Protein AF-A0A945MV99-F1 (afdb_monomer_lite)

pL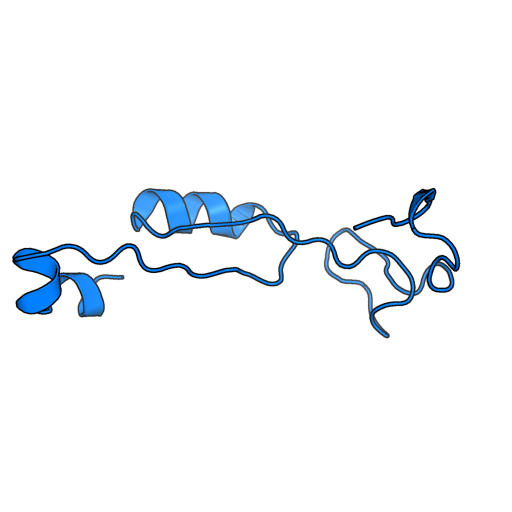DDT: mean 77.27, std 9.8, range [55.34, 92.94]

Sequence (72 aa):
MQRVRAYAAFAANPTPLLMNEDSVYLESLDVAFEEYASWGYYSQGYGCEGWKHGYFDSPAQSREANYEYLSG

Radius of gyration: 16.74 Å; chains: 1; bounding box: 33×23×44 Å

Secondary structure (DSSP, 8-state):
-HHHHTSHHHHHS------------THHHHHHHHHT---------TTS-SS-BTTB-GGGSPPPSSGGG---

Foldseek 3Di:
DVVQCPDPVCVVPNDAAADEDQAQDCVVVVVCVVVVHDYDHHDQAAQPDPAARVPRGNPPDHQDPDPVPGPD

Structure (mmCIF, N/CA/C/O backbone):
data_AF-A0A945MV99-F1
#
_entry.id   AF-A0A945MV99-F1
#
loop_
_atom_site.group_PDB
_atom_site.id
_atom_site.type_symbol
_atom_site.label_atom_id
_atom_site.label_alt_id
_atom_site.label_comp_id
_atom_site.label_asym_id
_atom_site.label_entity_id
_atom_site.label_seq_id
_atom_site.pdbx_PDB_ins_code
_atom_site.Cartn_x
_atom_site.Cartn_y
_atom_site.Cartn_z
_atom_site.occupancy
_atom_site.B_iso_or_equiv
_atom_site.auth_seq_id
_atom_site.auth_comp_id
_atom_site.auth_asym_id
_atom_site.auth_atom_id
_atom_site.pdbx_PDB_model_num
ATOM 1 N N . MET A 1 1 ? -9.990 -11.903 12.969 1.00 55.34 1 MET A N 1
ATOM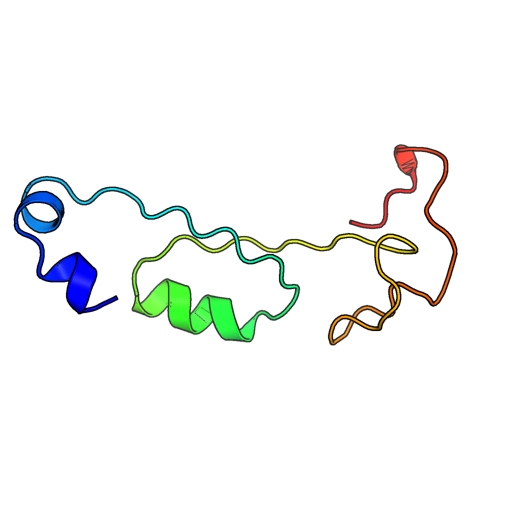 2 C CA . MET A 1 1 ? -9.431 -11.231 14.173 1.00 55.34 1 MET A CA 1
ATOM 3 C C . MET A 1 1 ? -10.121 -11.596 15.503 1.00 55.34 1 MET A C 1
ATOM 5 O O . MET A 1 1 ? -9.854 -10.950 16.517 1.00 55.34 1 MET A O 1
ATOM 9 N N . GLN A 1 2 ? -10.941 -12.657 15.588 1.00 58.47 2 GLN A N 1
ATOM 10 C CA . GLN A 1 2 ? -11.705 -12.977 16.815 1.00 58.47 2 GLN A CA 1
ATOM 11 C C . GLN A 1 2 ? -10.862 -13.112 18.100 1.00 58.47 2 GLN A C 1
ATOM 13 O O . GLN A 1 2 ? -11.284 -12.650 19.156 1.00 58.47 2 GLN A O 1
ATOM 18 N N . ARG A 1 3 ? -9.652 -13.687 18.024 1.00 61.19 3 ARG A N 1
ATOM 19 C CA . ARG A 1 3 ? -8.767 -13.845 19.197 1.00 61.19 3 ARG A CA 1
ATOM 20 C C . ARG A 1 3 ? -8.227 -12.524 19.747 1.00 61.19 3 ARG A C 1
ATOM 22 O O . ARG A 1 3 ? -8.055 -12.408 20.953 1.00 61.19 3 ARG A O 1
ATOM 29 N N . VAL A 1 4 ? -7.981 -11.541 18.883 1.00 60.38 4 VAL A N 1
ATOM 30 C CA . VAL A 1 4 ? -7.510 -10.210 19.297 1.00 60.38 4 VAL A CA 1
ATOM 31 C C . VAL A 1 4 ? -8.660 -9.425 19.927 1.00 60.38 4 VAL A C 1
ATOM 33 O O . VAL A 1 4 ? -8.496 -8.851 21.000 1.00 60.38 4 VAL A O 1
ATOM 36 N N . ARG A 1 5 ? -9.850 -9.471 19.310 1.00 62.41 5 ARG A N 1
ATOM 37 C CA . ARG A 1 5 ? -11.059 -8.809 19.829 1.00 62.41 5 ARG A CA 1
ATOM 38 C C . ARG A 1 5 ? -11.501 -9.344 21.198 1.00 62.41 5 ARG A C 1
ATOM 40 O O . ARG A 1 5 ? -12.133 -8.619 21.955 1.00 62.41 5 ARG A O 1
ATOM 47 N N . ALA A 1 6 ? -11.150 -10.589 21.526 1.00 71.50 6 ALA A N 1
ATOM 48 C CA . ALA A 1 6 ? -11.417 -11.206 22.826 1.00 71.50 6 ALA A CA 1
ATOM 49 C C . ALA A 1 6 ? -10.469 -10.739 23.953 1.00 71.50 6 ALA A C 1
ATOM 51 O O . ALA A 1 6 ? -10.681 -11.087 25.115 1.00 71.50 6 ALA A O 1
ATOM 52 N N . TYR A 1 7 ? -9.416 -9.978 23.640 1.00 73.88 7 TYR A N 1
ATOM 53 C CA . TYR A 1 7 ? -8.447 -9.519 24.631 1.00 73.88 7 TYR A CA 1
ATOM 54 C C . TYR A 1 7 ? -8.980 -8.294 25.388 1.00 73.88 7 TYR A C 1
ATOM 56 O O . TYR A 1 7 ? -9.361 -7.294 24.781 1.00 73.88 7 TYR A O 1
ATOM 64 N N . ALA A 1 8 ? -8.973 -8.332 26.725 1.00 74.69 8 ALA A N 1
ATOM 65 C CA . ALA A 1 8 ? -9.562 -7.274 27.557 1.00 74.69 8 ALA A CA 1
ATOM 66 C C . ALA A 1 8 ? -8.961 -5.878 27.290 1.00 74.69 8 ALA A C 1
ATOM 68 O O . ALA A 1 8 ? -9.678 -4.879 27.322 1.00 74.69 8 ALA A O 1
ATOM 69 N N . ALA A 1 9 ? -7.665 -5.807 26.964 1.00 71.50 9 ALA A N 1
ATOM 70 C CA . ALA A 1 9 ? -7.011 -4.546 26.610 1.00 71.50 9 ALA A CA 1
ATOM 71 C C . ALA A 1 9 ? -7.509 -3.972 25.270 1.00 71.50 9 ALA A C 1
ATOM 73 O O . ALA A 1 9 ? -7.626 -2.758 25.148 1.00 71.50 9 ALA A O 1
ATOM 74 N N . PHE A 1 10 ? -7.866 -4.825 24.302 1.00 68.50 10 PHE A N 1
ATOM 75 C CA . PHE A 1 10 ? -8.456 -4.393 23.031 1.00 68.50 10 PHE A CA 1
ATOM 76 C C . PHE A 1 10 ? -9.887 -3.875 23.225 1.00 68.50 10 PHE A C 1
ATOM 78 O O . PHE A 1 10 ? -10.262 -2.873 22.630 1.00 68.50 10 PHE A O 1
ATOM 85 N N . ALA A 1 11 ? -10.680 -4.514 24.093 1.00 73.12 11 ALA A N 1
ATOM 86 C CA . ALA A 1 11 ? -12.032 -4.050 24.410 1.00 73.12 11 ALA A CA 1
ATOM 87 C C . ALA A 1 11 ? -12.039 -2.690 25.135 1.00 73.12 11 ALA A C 1
ATOM 89 O O . ALA A 1 11 ? -12.926 -1.872 24.906 1.00 73.12 11 ALA A O 1
ATOM 90 N N . ALA A 1 12 ? -11.053 -2.449 26.004 1.00 81.06 12 ALA A N 1
ATOM 91 C CA . ALA A 1 12 ? -10.924 -1.198 26.749 1.00 81.06 12 ALA A CA 1
ATOM 92 C C . ALA A 1 12 ? -10.299 -0.059 25.922 1.00 81.06 12 ALA A C 1
ATOM 94 O O . ALA A 1 12 ? -10.643 1.103 26.127 1.00 81.06 12 ALA A O 1
ATOM 95 N N . ASN A 1 13 ? -9.373 -0.380 25.014 1.00 75.44 13 ASN A N 1
ATOM 96 C CA . ASN A 1 13 ? -8.717 0.583 24.135 1.00 75.44 13 ASN A CA 1
ATOM 97 C C . ASN A 1 13 ? -8.328 -0.106 22.813 1.00 75.44 13 ASN A C 1
ATOM 99 O O . ASN A 1 13 ? -7.227 -0.667 22.721 1.00 75.44 13 ASN A O 1
ATOM 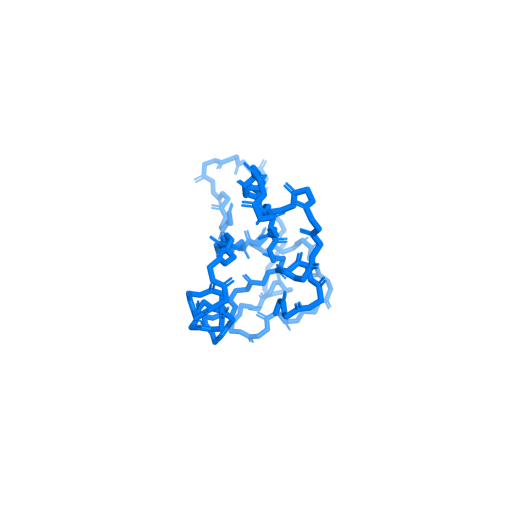103 N N . PRO A 1 14 ? -9.223 -0.125 21.806 1.00 67.38 14 PRO A N 1
ATOM 104 C CA . PRO A 1 14 ? -8.969 -0.822 20.553 1.00 67.38 14 PRO A CA 1
ATOM 105 C C . PRO A 1 14 ? -7.743 -0.212 19.882 1.00 67.38 14 PRO A C 1
ATOM 107 O O . PRO A 1 14 ? -7.760 0.915 19.390 1.00 67.38 14 PRO A O 1
ATOM 110 N N . THR A 1 15 ? -6.644 -0.958 19.908 1.00 63.44 15 THR A N 1
ATOM 111 C CA . THR A 1 15 ? -5.400 -0.545 19.270 1.00 63.44 15 THR A CA 1
ATOM 112 C C . THR A 1 15 ? -5.571 -0.775 17.772 1.00 63.44 15 THR A C 1
ATOM 114 O O . THR A 1 15 ? -5.941 -1.891 17.393 1.00 63.44 15 THR A O 1
ATOM 117 N N . PRO A 1 16 ? -5.331 0.223 16.906 1.00 62.81 16 PRO A N 1
ATOM 118 C CA . PRO A 1 16 ? -5.351 -0.009 15.472 1.00 62.81 16 PRO A CA 1
ATOM 119 C C . PRO A 1 16 ? -4.242 -1.010 15.143 1.00 62.81 16 PRO A C 1
ATOM 121 O O . PRO A 1 16 ? -3.054 -0.706 15.251 1.00 62.81 16 PRO A O 1
ATOM 124 N N . LEU A 1 17 ? -4.630 -2.237 14.805 1.00 62.34 17 LEU A N 1
ATOM 125 C CA . LEU A 1 17 ? -3.703 -3.232 14.288 1.00 62.34 17 LEU A CA 1
ATOM 126 C C . LEU A 1 17 ? -3.327 -2.810 12.874 1.00 62.34 17 LEU A C 1
ATOM 128 O O . LEU A 1 17 ? -4.134 -2.957 11.957 1.00 62.34 17 LEU A O 1
ATOM 132 N N . LEU A 1 18 ? -2.115 -2.261 12.740 1.00 58.12 18 LEU A N 1
ATOM 133 C CA . LEU A 1 18 ? -1.524 -1.934 11.452 1.00 58.12 18 LEU A CA 1
ATOM 134 C C . LEU A 1 18 ? -0.895 -3.199 10.849 1.00 58.12 18 LEU A C 1
ATOM 136 O O . LEU A 1 18 ? 0.259 -3.516 11.128 1.00 58.12 18 LEU A O 1
ATOM 140 N N . MET A 1 19 ? -1.665 -3.952 10.071 1.00 59.28 19 MET A N 1
ATOM 141 C CA . MET A 1 19 ? -1.142 -4.996 9.192 1.00 59.28 19 MET A CA 1
ATOM 142 C C . MET A 1 19 ? -0.896 -4.371 7.818 1.00 59.28 19 MET A C 1
ATOM 144 O O . MET A 1 19 ? -1.843 -4.000 7.131 1.00 59.28 19 MET A O 1
ATOM 148 N N . ASN A 1 20 ? 0.376 -4.202 7.452 1.00 59.09 20 ASN A N 1
ATOM 149 C CA . ASN A 1 20 ? 0.756 -3.836 6.093 1.00 59.09 20 ASN A CA 1
ATOM 150 C C . ASN A 1 20 ? 1.019 -5.138 5.338 1.00 59.09 20 ASN A C 1
ATOM 152 O O . ASN A 1 20 ? 1.996 -5.832 5.622 1.00 59.09 20 ASN A O 1
ATOM 156 N N . GLU A 1 21 ? 0.091 -5.520 4.475 1.00 62.41 21 GLU A N 1
ATOM 157 C CA . GLU A 1 21 ? 0.251 -6.689 3.625 1.00 62.41 21 GLU A CA 1
ATOM 158 C C . GLU A 1 21 ? 1.218 -6.326 2.493 1.00 62.41 21 GLU A C 1
ATOM 160 O O . GLU A 1 21 ? 1.014 -5.345 1.784 1.00 62.41 21 GLU A O 1
ATOM 165 N N . ASP A 1 22 ? 2.290 -7.098 2.335 1.00 67.56 22 ASP A N 1
ATOM 166 C CA . ASP A 1 22 ? 3.177 -7.008 1.171 1.00 67.56 22 ASP A CA 1
ATOM 167 C C . ASP A 1 22 ? 2.520 -7.780 0.025 1.00 67.56 22 ASP A C 1
ATOM 169 O O . ASP A 1 22 ?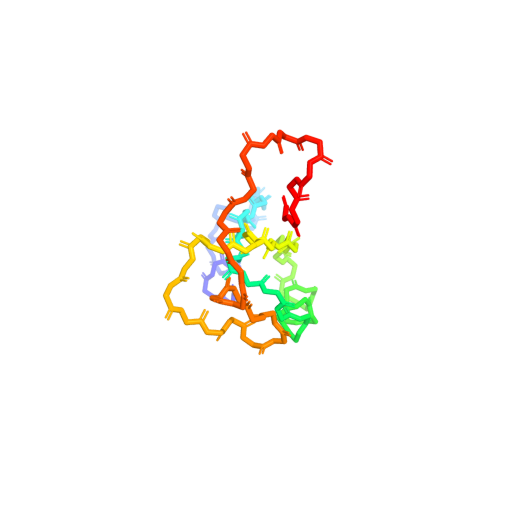 2.834 -8.939 -0.236 1.00 67.56 22 ASP A O 1
ATOM 173 N N . SER A 1 23 ? 1.469 -7.192 -0.538 1.00 68.12 23 SER A N 1
ATOM 174 C CA . SER A 1 23 ? 0.602 -7.842 -1.512 1.00 68.12 23 SER A CA 1
ATOM 175 C C . SER A 1 23 ? -0.102 -6.808 -2.377 1.00 68.12 23 SER A C 1
ATOM 177 O O . SER A 1 23 ? -0.514 -5.740 -1.921 1.00 68.12 23 SER A O 1
ATOM 179 N N . VAL A 1 24 ? -0.276 -7.173 -3.644 1.00 76.12 24 VAL A N 1
ATOM 180 C CA . VAL A 1 24 ? -1.053 -6.411 -4.630 1.00 76.12 24 VAL A CA 1
ATOM 181 C C . VAL A 1 24 ? -2.487 -6.935 -4.774 1.00 76.12 24 VAL A C 1
ATOM 183 O O . VAL A 1 24 ? -3.251 -6.417 -5.588 1.00 76.12 24 VAL A O 1
ATOM 186 N N . TYR A 1 25 ? -2.852 -7.981 -4.026 1.00 78.94 25 TYR A N 1
ATOM 187 C CA . TYR A 1 25 ? -4.165 -8.620 -4.087 1.00 78.94 25 TYR A CA 1
ATOM 188 C C . TYR A 1 25 ? -5.203 -7.814 -3.305 1.00 78.94 25 TYR A C 1
ATOM 190 O O . TYR A 1 25 ? -5.042 -7.547 -2.116 1.00 78.94 25 TYR A O 1
ATOM 198 N N . LEU A 1 26 ? -6.292 -7.442 -3.977 1.00 79.31 26 LEU A N 1
ATOM 199 C CA . LEU A 1 26 ? -7.396 -6.698 -3.364 1.00 79.31 26 LEU A CA 1
ATOM 200 C C . LEU A 1 26 ? -8.355 -7.617 -2.605 1.00 79.31 26 LEU A C 1
ATOM 202 O O . LEU A 1 26 ? -9.150 -7.145 -1.808 1.00 79.31 26 LEU A O 1
ATOM 206 N N . GLU A 1 27 ? -8.280 -8.927 -2.810 1.00 80.00 27 GLU A N 1
ATOM 207 C CA . GLU A 1 27 ? -9.115 -9.916 -2.131 1.00 80.00 27 GLU A CA 1
ATOM 208 C C . GLU A 1 27 ? -8.948 -9.850 -0.601 1.00 80.00 27 GLU A C 1
ATOM 210 O O . GLU A 1 27 ? -9.886 -10.102 0.156 1.00 80.00 27 GLU A O 1
ATOM 215 N N . SER A 1 28 ? -7.763 -9.452 -0.138 1.00 75.94 28 SER A N 1
ATOM 216 C CA . SER A 1 28 ? -7.466 -9.235 1.276 1.00 75.94 28 SER A CA 1
ATOM 217 C C . SER A 1 28 ? -8.088 -7.949 1.843 1.00 75.94 28 SER A C 1
ATOM 219 O O . SER A 1 28 ? -8.284 -7.861 3.058 1.00 75.94 28 SER A O 1
ATOM 221 N N . LEU A 1 29 ? -8.444 -6.968 0.999 1.00 79.19 29 LEU A N 1
ATOM 222 C CA . LEU A 1 29 ? -9.107 -5.727 1.422 1.00 79.19 29 LEU A CA 1
ATOM 223 C C . LEU A 1 29 ? -10.491 -6.017 2.003 1.00 79.19 29 LEU A C 1
ATOM 225 O O . LEU A 1 29 ? -10.828 -5.489 3.063 1.00 79.19 29 LEU A O 1
ATOM 229 N N . ASP A 1 30 ? -11.274 -6.865 1.335 1.00 81.06 30 ASP A N 1
ATOM 230 C CA . ASP A 1 30 ? -12.629 -7.208 1.777 1.00 81.06 30 ASP A CA 1
ATOM 231 C C . ASP A 1 30 ? -12.592 -7.862 3.167 1.00 81.06 30 ASP A C 1
ATOM 233 O O . ASP A 1 30 ? -13.315 -7.460 4.082 1.00 81.06 30 ASP A O 1
ATOM 237 N N . VAL A 1 31 ? -11.658 -8.797 3.372 1.00 80.75 31 VAL A N 1
ATOM 238 C CA . VAL A 1 31 ? -11.436 -9.448 4.672 1.00 80.75 31 VAL A CA 1
ATOM 239 C C . VAL A 1 31 ? -10.971 -8.441 5.726 1.00 80.75 31 VAL A C 1
ATOM 241 O O . VAL A 1 31 ? -11.442 -8.471 6.865 1.00 80.75 31 VAL A O 1
ATOM 244 N N . ALA A 1 32 ? -10.057 -7.533 5.375 1.00 78.94 32 ALA A N 1
ATOM 245 C CA . ALA A 1 32 ? -9.575 -6.511 6.296 1.00 78.94 32 ALA A CA 1
ATOM 246 C C . ALA A 1 32 ? -10.691 -5.548 6.725 1.00 78.94 32 ALA A C 1
ATOM 248 O O . ALA A 1 32 ? -10.770 -5.194 7.905 1.00 78.94 32 ALA A O 1
ATOM 249 N N . PHE A 1 33 ? -11.589 -5.185 5.806 1.00 78.25 33 PHE A N 1
ATOM 250 C CA . PHE A 1 33 ? -12.757 -4.359 6.092 1.00 78.25 33 PHE A CA 1
ATOM 251 C C . PHE A 1 33 ? -13.711 -5.044 7.083 1.00 78.25 33 PHE A C 1
ATOM 253 O O . PHE A 1 33 ? -14.059 -4.449 8.106 1.00 78.25 33 PHE A O 1
ATOM 260 N N . GLU A 1 34 ? -14.074 -6.309 6.846 1.00 79.88 34 GLU A N 1
ATOM 261 C CA . GLU A 1 34 ? -14.917 -7.093 7.766 1.00 79.88 34 GLU A CA 1
ATOM 262 C C . GLU A 1 34 ? -14.283 -7.233 9.162 1.00 79.88 34 GLU A C 1
ATOM 264 O O . GLU A 1 34 ? -14.943 -7.170 10.210 1.00 79.88 34 GLU A O 1
ATOM 269 N N . GLU A 1 35 ? -12.962 -7.383 9.194 1.00 76.88 35 GLU A N 1
ATOM 270 C CA . GLU A 1 35 ? -12.199 -7.593 10.417 1.00 76.88 35 GLU A CA 1
ATOM 271 C C . GLU A 1 35 ? -11.756 -6.291 11.098 1.00 76.88 35 GLU A C 1
ATOM 273 O O . GLU A 1 35 ? -11.190 -6.342 12.198 1.00 76.88 35 GLU A O 1
ATOM 278 N N . TYR A 1 36 ? -12.121 -5.128 10.549 1.00 71.44 36 TYR A N 1
ATOM 279 C CA . TYR A 1 36 ? -11.714 -3.806 11.041 1.00 71.44 36 TYR A CA 1
ATOM 280 C C . TYR A 1 36 ? -10.187 -3.708 11.220 1.00 71.44 36 TYR A C 1
ATOM 282 O O . TYR A 1 36 ? -9.678 -3.128 12.183 1.00 71.44 36 TYR A O 1
ATOM 290 N N . ALA A 1 37 ? -9.458 -4.364 10.319 1.00 74.88 37 ALA A N 1
ATOM 291 C CA . ALA A 1 37 ? -8.011 -4.334 10.239 1.00 74.88 37 ALA A CA 1
ATOM 292 C C . ALA A 1 37 ? -7.588 -3.215 9.284 1.00 74.88 37 ALA A C 1
ATOM 294 O O . ALA A 1 37 ? -8.296 -2.904 8.325 1.00 74.88 37 ALA A O 1
ATOM 295 N N . SER A 1 38 ? -6.424 -2.612 9.518 1.00 72.81 38 SER A N 1
ATOM 296 C CA . SER A 1 38 ? -5.836 -1.775 8.479 1.00 72.81 38 SER A CA 1
ATOM 297 C C . SER A 1 38 ? -5.456 -2.642 7.285 1.00 72.81 38 SER A C 1
ATOM 299 O O . SER A 1 38 ? -4.975 -3.762 7.466 1.00 72.81 38 SER A O 1
ATOM 301 N N . TRP A 1 39 ? -5.540 -2.071 6.098 1.00 78.31 39 TRP A N 1
ATOM 302 C CA . TRP A 1 39 ? -5.006 -2.683 4.898 1.00 78.31 39 TRP A CA 1
ATOM 303 C C . TRP A 1 39 ? -4.343 -1.612 4.041 1.00 78.31 39 TRP A C 1
ATOM 305 O O . TRP A 1 39 ? -4.775 -0.456 4.047 1.00 78.31 39 TRP A O 1
ATOM 315 N N . GLY A 1 40 ? -3.279 -1.989 3.342 1.00 76.31 40 GLY A N 1
ATOM 316 C CA . GLY A 1 40 ? -2.519 -1.109 2.467 1.00 76.31 40 GLY A CA 1
ATOM 317 C C . GLY A 1 40 ? -2.171 -1.834 1.179 1.00 76.31 40 GLY A C 1
ATOM 318 O O . GLY A 1 40 ? -1.816 -3.007 1.209 1.00 76.31 40 GLY A O 1
ATOM 319 N N . TYR A 1 41 ? -2.273 -1.123 0.059 1.00 78.62 41 TYR A N 1
ATOM 320 C CA . TYR A 1 41 ? -1.756 -1.605 -1.214 1.00 78.62 41 TYR A CA 1
ATOM 321 C C . TYR A 1 41 ? -0.249 -1.379 -1.251 1.00 78.62 41 TYR A C 1
ATOM 323 O O . TYR A 1 41 ? 0.207 -0.245 -1.070 1.00 78.62 41 TYR A O 1
ATOM 331 N N . TYR A 1 42 ? 0.509 -2.438 -1.522 1.00 79.06 42 TYR A N 1
ATOM 332 C CA . TYR A 1 42 ? 1.952 -2.348 -1.666 1.00 79.06 42 TYR A CA 1
ATOM 333 C C . TYR A 1 42 ? 2.400 -3.048 -2.948 1.00 79.06 42 TYR A C 1
ATOM 335 O O . TYR A 1 42 ? 2.246 -4.255 -3.113 1.00 79.06 42 TYR A O 1
ATOM 343 N N . SER A 1 43 ? 2.952 -2.265 -3.873 1.00 82.50 43 SER A N 1
ATOM 344 C CA . SER A 1 43 ? 3.588 -2.759 -5.091 1.00 82.50 43 SER A CA 1
ATOM 345 C C . SER A 1 43 ? 5.070 -2.474 -4.980 1.00 82.50 43 SER A C 1
ATOM 347 O O . SER A 1 43 ? 5.465 -1.331 -4.791 1.00 82.50 43 SER A O 1
ATOM 349 N N . GLN A 1 44 ? 5.908 -3.496 -5.103 1.00 81.44 44 GLN A N 1
ATOM 350 C CA . GLN A 1 44 ? 7.352 -3.284 -5.072 1.00 81.44 44 GLN A CA 1
ATOM 351 C C . GLN A 1 44 ? 7.896 -2.762 -6.403 1.00 81.44 44 GLN A C 1
ATOM 353 O O . GLN A 1 44 ? 8.990 -2.204 -6.427 1.00 81.44 44 GLN A O 1
ATOM 358 N N . GLY A 1 45 ? 7.160 -2.935 -7.503 1.00 87.44 45 GLY A N 1
ATOM 359 C CA . GLY A 1 45 ? 7.628 -2.595 -8.841 1.00 87.44 45 GLY A CA 1
ATOM 360 C C . GLY A 1 45 ? 8.599 -3.624 -9.431 1.00 87.44 45 GLY A C 1
ATOM 361 O O . GLY A 1 45 ? 8.759 -4.748 -8.938 1.00 87.44 45 GLY A O 1
ATOM 362 N N . TYR A 1 46 ? 9.227 -3.262 -10.546 1.00 89.88 46 TYR A N 1
ATOM 363 C CA . TYR A 1 46 ? 10.083 -4.168 -11.307 1.00 89.88 46 TYR A CA 1
ATOM 364 C C . TYR A 1 46 ? 11.444 -4.408 -10.650 1.00 89.88 46 TYR A C 1
ATOM 366 O O . TYR A 1 46 ? 11.972 -3.565 -9.919 1.00 89.88 46 TYR A O 1
ATOM 374 N N . GLY A 1 47 ? 12.016 -5.584 -10.915 1.00 85.81 47 GLY A N 1
ATOM 375 C CA . GLY A 1 47 ? 13.357 -5.982 -10.488 1.00 85.81 47 GLY A CA 1
ATOM 376 C C . GLY A 1 47 ? 13.585 -6.022 -8.975 1.00 85.81 47 GLY A C 1
ATOM 377 O O . GLY A 1 47 ? 14.739 -6.091 -8.555 1.00 85.81 47 GLY A O 1
ATOM 378 N N . CYS A 1 48 ? 12.524 -5.947 -8.166 1.00 82.19 48 CYS A N 1
ATOM 379 C CA . CYS A 1 48 ? 12.608 -6.102 -6.713 1.00 82.19 48 CYS A CA 1
ATOM 380 C C . CYS A 1 48 ? 12.625 -7.581 -6.308 1.00 82.19 48 CYS A C 1
ATOM 382 O O . CYS A 1 48 ? 13.312 -7.953 -5.359 1.00 82.19 48 CYS A O 1
ATOM 384 N N . GLU A 1 49 ? 11.937 -8.434 -7.073 1.00 77.06 49 GLU A N 1
ATOM 385 C CA . GLU A 1 49 ? 11.787 -9.858 -6.779 1.00 77.06 49 GLU A CA 1
ATOM 386 C C . GLU A 1 49 ? 12.167 -10.737 -7.978 1.00 77.06 49 GLU A C 1
ATOM 388 O O . GLU A 1 49 ? 12.208 -10.300 -9.129 1.00 77.06 49 GLU A O 1
ATOM 393 N N . GLY A 1 50 ? 12.446 -12.015 -7.705 1.00 79.12 50 GLY A N 1
ATOM 394 C CA . GLY A 1 50 ? 12.790 -13.015 -8.722 1.00 79.12 50 GL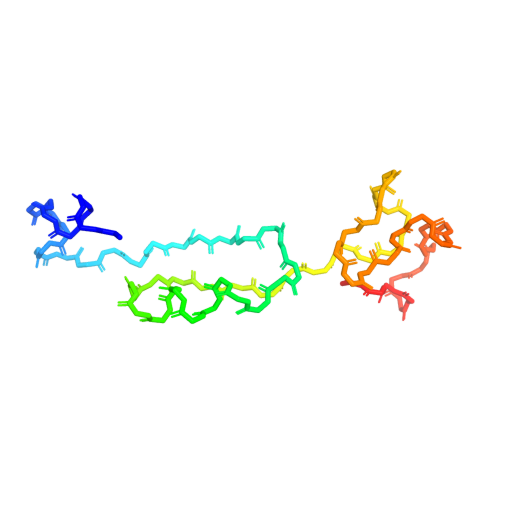Y A CA 1
ATOM 395 C C . GLY A 1 50 ? 11.589 -13.766 -9.307 1.00 79.12 50 GLY A C 1
ATOM 396 O O . GLY A 1 50 ? 11.786 -14.744 -10.027 1.00 79.12 50 GLY A O 1
ATOM 397 N N . TRP A 1 51 ? 10.358 -13.376 -8.970 1.00 78.44 51 TRP A N 1
ATOM 398 C CA . TRP A 1 51 ? 9.138 -14.064 -9.392 1.00 78.44 51 TRP A CA 1
ATOM 399 C C . TRP A 1 51 ? 7.999 -13.083 -9.682 1.00 78.44 51 TRP A C 1
ATOM 401 O O . TRP A 1 51 ? 8.036 -11.910 -9.319 1.00 78.44 51 TRP A O 1
ATOM 411 N N . LYS A 1 52 ? 6.965 -13.584 -10.363 1.00 84.00 52 LYS A N 1
ATOM 412 C CA . LYS A 1 52 ? 5.748 -12.832 -10.667 1.00 84.00 52 LYS A CA 1
ATOM 413 C C . LYS A 1 52 ? 4.841 -12.776 -9.440 1.00 84.00 52 LYS A C 1
ATOM 415 O O . LYS A 1 52 ? 4.367 -13.817 -8.980 1.00 84.00 52 LYS A O 1
ATOM 420 N N . HIS A 1 53 ? 4.565 -11.574 -8.942 1.00 77.94 53 HIS A N 1
ATOM 421 C CA . HIS A 1 53 ? 3.702 -11.363 -7.788 1.00 77.94 53 HIS A CA 1
ATOM 422 C C . HIS A 1 53 ? 2.258 -11.124 -8.250 1.00 77.94 53 HIS A C 1
ATOM 424 O O . HIS A 1 53 ? 1.825 -10.004 -8.522 1.00 77.94 53 HIS A O 1
ATOM 430 N N . GLY A 1 54 ? 1.522 -12.224 -8.429 1.00 79.62 54 GLY A N 1
ATOM 431 C CA . GLY A 1 54 ? 0.136 -12.199 -8.896 1.00 79.62 54 GLY A CA 1
ATOM 432 C C . GLY A 1 54 ? -0.021 -11.569 -10.272 1.00 79.62 54 GLY A C 1
ATOM 433 O O . GLY A 1 54 ? 0.382 -12.156 -11.279 1.00 79.62 54 GLY A O 1
ATOM 434 N N . TYR A 1 55 ? -0.623 -10.381 -10.317 1.00 78.69 55 TYR A N 1
ATOM 435 C CA . TYR A 1 55 ? -0.844 -9.632 -11.554 1.00 78.69 55 TYR A CA 1
ATOM 436 C C . TYR A 1 55 ? 0.394 -8.855 -12.025 1.00 78.69 55 TYR A C 1
ATOM 438 O O . TYR A 1 55 ? 0.459 -8.499 -13.202 1.00 78.69 55 TYR A O 1
ATOM 446 N N . PHE A 1 56 ? 1.384 -8.631 -11.153 1.00 84.50 56 PHE A N 1
ATOM 447 C CA . PHE A 1 56 ? 2.572 -7.840 -11.467 1.00 84.50 56 PHE A CA 1
ATOM 448 C C . PHE A 1 56 ? 3.788 -8.730 -11.761 1.00 84.50 56 PHE A C 1
ATOM 450 O O . PHE A 1 56 ? 4.260 -9.487 -10.911 1.00 84.50 56 PHE A O 1
ATOM 457 N N . ASP A 1 57 ? 4.308 -8.646 -12.985 1.00 87.81 57 ASP A N 1
ATOM 458 C CA . ASP A 1 57 ? 5.472 -9.417 -13.427 1.00 87.81 57 ASP A CA 1
ATOM 459 C C . ASP A 1 57 ? 6.773 -8.681 -13.084 1.00 87.81 57 ASP A C 1
ATOM 461 O O . ASP A 1 57 ? 7.395 -8.053 -13.938 1.00 87.81 57 ASP A O 1
ATOM 465 N N . SER A 1 58 ? 7.165 -8.730 -11.803 1.00 87.94 58 SER A N 1
ATOM 466 C CA . SER A 1 58 ? 8.381 -8.068 -11.302 1.00 87.94 58 SER A CA 1
ATOM 467 C C . SER A 1 58 ? 9.646 -8.364 -12.134 1.00 87.94 58 SER A C 1
ATOM 469 O O . SER A 1 58 ? 10.374 -7.411 -12.424 1.00 87.94 58 SER A O 1
ATOM 471 N N . PRO A 1 59 ? 9.914 -9.604 -12.603 1.00 90.19 59 PRO A N 1
ATOM 472 C CA . PRO A 1 59 ? 11.113 -9.893 -13.392 1.00 90.19 59 PRO A CA 1
ATOM 473 C C . PRO A 1 59 ? 11.021 -9.480 -14.869 1.00 90.19 59 PRO A C 1
ATOM 475 O O . PRO A 1 59 ? 11.989 -9.685 -15.602 1.00 90.19 59 PRO A O 1
ATOM 478 N N . ALA A 1 60 ? 9.906 -8.904 -15.334 1.00 90.50 60 ALA A N 1
ATOM 479 C CA . ALA A 1 60 ? 9.763 -8.502 -16.736 1.00 90.50 60 ALA A CA 1
ATOM 480 C C . ALA A 1 60 ? 10.791 -7.440 -17.168 1.00 90.50 60 ALA A C 1
ATOM 482 O O . ALA A 1 60 ? 11.131 -7.357 -18.349 1.00 90.50 60 ALA A O 1
ATOM 483 N N . GLN A 1 61 ? 11.310 -6.648 -16.225 1.00 91.75 61 GLN A N 1
ATOM 484 C CA . GLN A 1 61 ? 12.407 -5.715 -16.461 1.00 91.75 61 GLN A CA 1
ATOM 485 C C . GLN A 1 61 ? 13.257 -5.502 -15.202 1.00 91.75 61 GLN A C 1
ATOM 487 O O . GLN A 1 61 ? 12.869 -5.849 -14.087 1.00 91.75 61 GLN A O 1
ATOM 492 N N . SER A 1 62 ? 14.447 -4.932 -15.390 1.00 90.38 62 SER A N 1
ATOM 493 C CA . SER A 1 62 ? 15.342 -4.557 -14.294 1.00 90.38 62 SER A CA 1
ATOM 494 C C . SER A 1 62 ? 14.773 -3.417 -13.449 1.00 90.38 62 SER A C 1
ATOM 496 O O . SER A 1 62 ? 14.001 -2.599 -13.950 1.00 90.38 62 SER A O 1
ATOM 498 N N . ARG A 1 63 ? 15.243 -3.315 -12.199 1.00 90.44 63 ARG A N 1
ATOM 499 C CA . ARG A 1 63 ? 14.908 -2.218 -11.285 1.00 90.44 63 ARG A CA 1
ATOM 500 C C . ARG A 1 63 ? 15.219 -0.859 -11.907 1.00 90.44 63 ARG A C 1
ATOM 502 O O . ARG A 1 63 ? 16.274 -0.680 -12.520 1.00 90.44 63 ARG A O 1
ATOM 509 N N . GLU A 1 64 ? 14.324 0.101 -11.716 1.00 90.56 64 GLU A N 1
ATOM 510 C CA . GLU A 1 64 ? 14.507 1.453 -12.220 1.00 90.56 64 GLU A CA 1
ATOM 511 C C . GLU A 1 64 ? 15.613 2.182 -11.453 1.00 90.56 64 GLU A C 1
ATOM 513 O O . GLU A 1 64 ? 15.693 2.134 -10.226 1.00 90.56 64 GLU A O 1
ATOM 518 N N . AL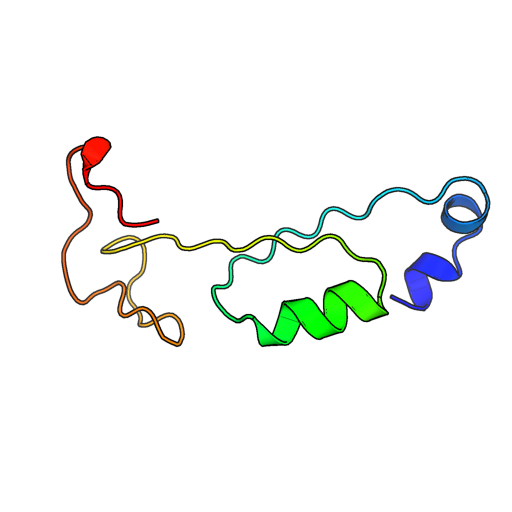A A 1 65 ? 16.492 2.857 -12.193 1.00 90.19 65 ALA A N 1
ATOM 519 C CA . ALA A 1 65 ? 17.679 3.491 -11.624 1.00 90.19 65 ALA A CA 1
ATOM 520 C C . ALA A 1 65 ? 17.407 4.873 -11.008 1.00 90.19 65 ALA A C 1
ATOM 522 O O . ALA A 1 65 ? 18.205 5.342 -10.200 1.00 90.19 65 ALA A O 1
ATOM 523 N N . ASN A 1 66 ? 16.307 5.528 -11.396 1.00 91.69 66 ASN A N 1
ATOM 524 C CA . ASN A 1 66 ? 15.950 6.861 -10.912 1.00 91.69 66 ASN A CA 1
ATOM 525 C C . ASN A 1 66 ? 14.562 6.833 -10.272 1.00 91.69 66 ASN A C 1
ATOM 527 O O . ASN A 1 66 ? 13.675 6.113 -10.738 1.00 91.69 66 ASN A O 1
ATOM 531 N N . TYR A 1 67 ? 14.386 7.621 -9.211 1.00 88.88 67 TYR A N 1
ATOM 532 C CA . TYR A 1 67 ? 13.179 7.587 -8.387 1.00 88.88 67 TYR A CA 1
ATOM 533 C C . TYR A 1 67 ? 11.930 8.052 -9.150 1.00 88.88 67 TYR A C 1
ATOM 535 O O . TYR A 1 67 ? 10.829 7.611 -8.843 1.00 88.88 67 TYR A O 1
ATOM 543 N N . GLU A 1 68 ? 12.096 8.887 -10.178 1.00 92.94 68 GLU A N 1
ATOM 544 C CA . GLU A 1 68 ? 11.020 9.371 -11.048 1.00 92.94 68 GLU A CA 1
ATOM 545 C C . GLU A 1 68 ? 10.360 8.256 -11.870 1.00 92.94 68 GLU A C 1
ATOM 547 O O . GLU A 1 68 ? 9.268 8.450 -12.402 1.00 92.94 68 GLU A O 1
ATOM 552 N N . TYR A 1 69 ? 11.022 7.102 -11.987 1.00 89.06 69 TYR A N 1
ATOM 553 C CA . TYR A 1 69 ? 10.549 5.960 -12.764 1.00 89.06 69 TYR A CA 1
ATOM 554 C C . TYR A 1 69 ? 10.121 4.776 -11.893 1.00 89.06 69 TYR A C 1
ATOM 556 O O . TYR A 1 69 ? 9.828 3.721 -12.444 1.00 89.06 69 TYR A O 1
ATOM 564 N N . LEU A 1 70 ? 10.092 4.917 -10.562 1.00 86.94 70 LEU A N 1
ATOM 565 C CA . LEU A 1 70 ? 9.659 3.830 -9.681 1.00 86.94 70 LEU A CA 1
ATOM 566 C C . LEU A 1 70 ? 8.232 3.392 -10.032 1.00 86.94 70 LEU A C 1
ATOM 568 O O . LEU A 1 70 ? 7.309 4.202 -10.098 1.00 86.94 70 LEU A O 1
ATOM 572 N N . SER A 1 71 ? 8.074 2.092 -10.268 1.00 84.06 71 SER A N 1
ATOM 573 C CA . SER A 1 71 ? 6.806 1.452 -10.643 1.00 84.06 71 SER A CA 1
ATOM 574 C C . SER A 1 71 ? 5.975 0.960 -9.450 1.00 84.06 71 SER A C 1
ATOM 576 O O . SER A 1 71 ? 4.930 0.335 -9.650 1.00 84.06 71 SER A O 1
ATOM 578 N N . GLY A 1 72 ? 6.432 1.220 -8.223 1.00 76.50 72 GLY A N 1
ATOM 579 C CA . GLY A 1 72 ? 5.841 0.765 -6.966 1.00 76.50 72 GLY A CA 1
ATOM 580 C C . GLY A 1 72 ? 5.905 1.827 -5.884 1.00 76.50 72 GLY A C 1
ATOM 581 O O . GLY A 1 72 ? 6.960 2.500 -5.806 1.00 76.50 72 GLY A O 1
#